Protein AF-A0A1E3H5K1-F1 (afdb_monomer)

Secondary structure (DSSP, 8-state):
-----------------------------------PPP-----TTPPEEEEEE-TTT-SEEEEEEEEEE-TT--EEEEEEEEEETT-S-EEEEEEESS--

Organism: NCBI:txid1439726

Structure (mmCIF, N/CA/C/O backbone):
data_AF-A0A1E3H5K1-F1
#
_entry.id   AF-A0A1E3H5K1-F1
#
loop_
_atom_site.group_PDB
_atom_site.id
_atom_site.type_symbol
_atom_site.label_atom_id
_atom_site.label_alt_id
_atom_site.label_comp_id
_atom_site.label_asym_id
_atom_site.label_entity_id
_atom_site.label_seq_id
_atom_site.pdbx_PDB_ins_code
_atom_site.Cartn_x
_atom_site.Cartn_y
_atom_site.Cartn_z
_atom_site.occupancy
_atom_site.B_iso_or_equiv
_atom_site.auth_seq_id
_atom_site.auth_comp_id
_atom_site.auth_asym_id
_atom_site.auth_atom_id
_atom_site.pdbx_PDB_model_num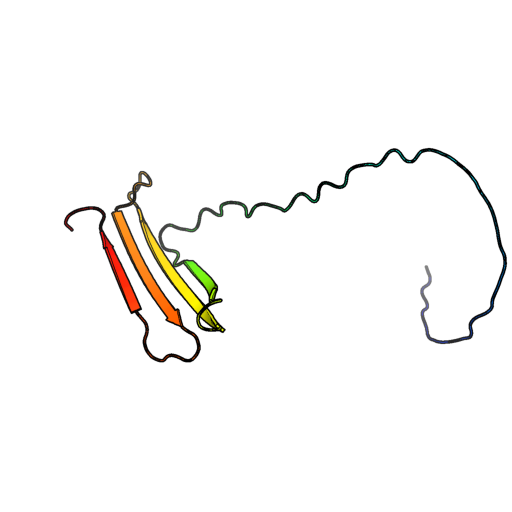
ATOM 1 N N . MET A 1 1 ? -44.138 5.144 -34.976 1.00 43.84 1 MET A N 1
ATOM 2 C CA . MET A 1 1 ? -43.399 4.040 -35.624 1.00 43.84 1 MET A CA 1
ATOM 3 C C . MET A 1 1 ? -42.919 4.512 -36.980 1.00 43.84 1 MET A C 1
ATOM 5 O O . MET A 1 1 ? -43.762 4.674 -37.844 1.00 43.84 1 MET A O 1
ATOM 9 N N . THR A 1 2 ? -41.628 4.777 -37.160 1.00 32.97 2 THR A N 1
ATOM 10 C CA . THR A 1 2 ? -40.776 4.144 -38.187 1.00 32.97 2 THR A CA 1
ATOM 11 C C . THR A 1 2 ? -39.414 4.831 -38.214 1.00 32.97 2 THR A C 1
ATOM 13 O O . THR A 1 2 ? -39.287 6.045 -38.310 1.00 32.97 2 THR A O 1
ATOM 16 N N . THR A 1 3 ? -38.412 3.982 -38.047 1.00 45.31 3 THR A N 1
ATOM 17 C CA . THR A 1 3 ? -36.972 4.166 -38.217 1.00 45.31 3 THR A CA 1
ATOM 18 C C . THR A 1 3 ? -36.615 4.451 -39.683 1.00 45.31 3 THR A C 1
ATOM 20 O O . THR A 1 3 ? -37.416 4.109 -40.551 1.00 45.31 3 THR A O 1
ATOM 23 N N . THR A 1 4 ? -35.410 4.994 -39.944 1.00 35.62 4 THR A N 1
ATOM 24 C CA . THR A 1 4 ? -34.394 4.623 -40.986 1.00 35.62 4 THR A CA 1
ATOM 25 C C . THR A 1 4 ? -33.515 5.866 -41.242 1.00 35.62 4 THR A C 1
ATOM 27 O O . THR A 1 4 ? -34.019 6.874 -41.713 1.00 35.62 4 THR A O 1
ATOM 30 N N . ALA A 1 5 ? -32.311 5.998 -40.674 1.00 44.12 5 ALA A N 1
ATOM 31 C CA . ALA A 1 5 ? -31.008 5.426 -41.062 1.00 44.12 5 ALA A CA 1
ATOM 32 C C . ALA A 1 5 ? -30.414 5.964 -42.386 1.00 44.12 5 ALA A C 1
ATOM 34 O O . ALA A 1 5 ? -31.123 6.095 -43.376 1.00 44.12 5 ALA A O 1
ATOM 35 N N . THR A 1 6 ? -29.078 6.136 -42.376 1.00 46.59 6 THR A N 1
ATOM 36 C CA . THR A 1 6 ? -28.148 5.977 -43.524 1.00 46.59 6 THR A CA 1
ATOM 37 C C . THR A 1 6 ? -27.550 7.254 -44.164 1.00 46.59 6 THR A C 1
ATOM 39 O O . THR A 1 6 ? -28.132 7.896 -45.024 1.00 46.59 6 THR A O 1
ATOM 42 N N . THR A 1 7 ? -26.291 7.511 -43.771 1.00 42.19 7 THR A N 1
ATOM 43 C CA . THR A 1 7 ? -25.096 7.636 -44.646 1.00 42.19 7 THR A CA 1
ATOM 44 C C . THR A 1 7 ? -24.861 8.902 -45.495 1.00 42.19 7 THR A C 1
ATOM 46 O O . THR A 1 7 ? -25.351 9.054 -46.601 1.00 42.19 7 THR A O 1
ATOM 49 N N . LYS A 1 8 ? -23.895 9.687 -44.987 1.00 47.41 8 LYS A N 1
ATOM 50 C CA . LYS A 1 8 ? -22.656 10.187 -45.631 1.00 47.41 8 LYS A CA 1
ATOM 51 C C . LYS A 1 8 ? -22.740 11.163 -46.827 1.00 47.41 8 LYS A C 1
ATOM 53 O O . LYS A 1 8 ? -23.032 10.802 -47.959 1.00 47.41 8 LYS A O 1
ATOM 58 N N . THR A 1 9 ? -22.178 12.346 -46.543 1.00 56.19 9 THR A N 1
ATOM 59 C CA . THR A 1 9 ? -21.418 13.260 -47.426 1.00 56.19 9 THR A CA 1
ATOM 60 C C . THR A 1 9 ? -22.143 13.918 -48.595 1.00 56.19 9 THR A C 1
ATOM 62 O O . THR A 1 9 ? -22.087 13.403 -49.702 1.00 56.19 9 THR A O 1
ATOM 65 N N . VAL A 1 10 ? -22.617 15.158 -48.396 1.00 44.69 10 VAL A N 1
ATOM 66 C CA . VAL A 1 10 ? -22.680 16.178 -49.459 1.00 44.69 10 VAL A CA 1
ATOM 67 C C . VAL A 1 10 ? -22.453 17.586 -48.875 1.00 44.69 10 VAL A C 1
ATOM 69 O O . VAL A 1 10 ? -23.237 18.068 -48.073 1.00 44.69 10 VAL A O 1
ATOM 72 N N . ARG A 1 11 ? -21.343 18.193 -49.317 1.00 47.38 11 ARG A N 1
ATOM 73 C CA . ARG A 1 11 ? -21.067 19.616 -49.608 1.00 47.38 11 ARG A CA 1
ATOM 74 C C . ARG A 1 11 ? -21.481 20.716 -48.617 1.00 47.38 11 ARG A C 1
ATOM 76 O O . ARG A 1 11 ? -22.648 20.987 -48.374 1.00 47.38 11 ARG A O 1
ATOM 83 N N . ALA A 1 12 ? -20.457 21.475 -48.230 1.00 52.72 12 ALA A N 1
ATOM 84 C CA . ALA A 1 12 ? -20.557 22.845 -47.758 1.00 52.72 12 ALA A CA 1
ATOM 85 C C . ALA A 1 12 ? -21.304 23.755 -48.757 1.00 52.72 12 ALA A C 1
ATOM 87 O O . ALA A 1 12 ? -20.943 23.821 -49.932 1.00 52.72 12 ALA A O 1
ATOM 88 N N . LEU A 1 13 ? -22.291 24.483 -48.235 1.00 47.19 13 LEU A N 1
ATOM 89 C CA . LEU A 1 13 ? -22.873 25.737 -48.728 1.00 47.19 13 LEU A CA 1
ATOM 90 C C . LEU A 1 13 ? -23.089 26.564 -47.445 1.00 47.19 13 LEU A C 1
ATOM 92 O O . LEU A 1 13 ? -23.841 26.156 -46.570 1.00 47.19 13 LEU A O 1
ATOM 96 N N . ALA A 1 14 ? -22.201 27.494 -47.107 1.00 46.81 14 ALA A N 1
ATOM 97 C CA . ALA A 1 14 ? -22.288 28.897 -47.501 1.00 46.81 14 ALA A CA 1
ATOM 98 C C . ALA A 1 14 ? -23.653 29.542 -47.184 1.00 46.81 14 ALA A C 1
ATOM 100 O O . ALA A 1 14 ? -24.588 29.437 -47.969 1.00 46.81 14 ALA A O 1
ATOM 101 N N . GLY A 1 15 ? -23.688 30.323 -46.099 1.00 38.97 15 GLY A N 1
ATOM 102 C CA . GLY A 1 15 ? -24.292 31.657 -46.148 1.00 38.97 15 GLY A CA 1
ATOM 103 C C . GLY A 1 15 ? -25.560 31.923 -45.329 1.00 38.97 15 GLY A C 1
ATOM 104 O O . GLY A 1 15 ? -26.461 31.100 -45.258 1.00 38.97 15 GLY A O 1
ATOM 105 N N . ALA A 1 16 ? -25.601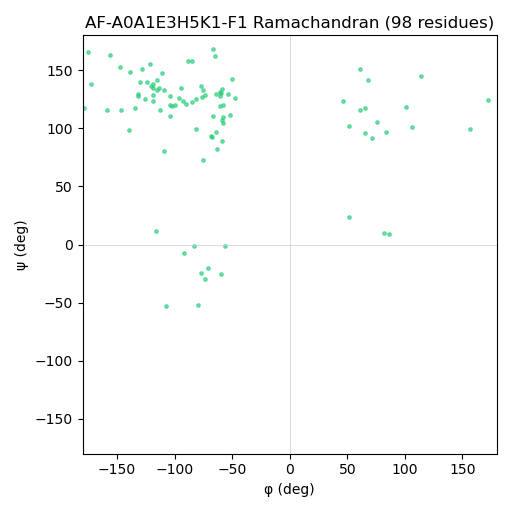 33.172 -44.842 1.00 47.81 16 ALA A N 1
ATOM 106 C CA . ALA A 1 16 ? -26.715 33.962 -44.294 1.00 47.81 16 ALA A CA 1
ATOM 107 C C . ALA A 1 16 ? -27.059 33.736 -42.797 1.00 47.81 16 ALA A C 1
ATOM 109 O O . ALA A 1 16 ? -27.653 32.725 -42.456 1.00 47.81 16 ALA A O 1
ATOM 110 N N . VAL A 1 17 ? -26.601 34.530 -41.810 1.00 47.19 17 VAL A N 1
ATOM 111 C CA . VAL A 1 17 ? -26.680 35.994 -41.530 1.00 47.19 17 VAL A CA 1
ATOM 112 C C . VAL A 1 17 ? -27.761 36.305 -40.479 1.00 47.19 17 VAL A C 1
ATOM 114 O O . VAL A 1 17 ? -28.935 36.107 -40.753 1.00 47.19 17 VAL A O 1
ATOM 117 N N . ALA A 1 18 ? -27.293 36.883 -39.353 1.00 47.84 18 ALA A N 1
ATOM 118 C CA . ALA A 1 18 ? -27.934 37.867 -38.452 1.00 47.84 18 ALA A CA 1
ATOM 119 C C . ALA A 1 18 ? -29.251 37.472 -37.743 1.00 47.84 18 ALA A C 1
ATOM 121 O O . ALA A 1 18 ? -30.052 36.719 -38.260 1.00 47.84 18 ALA A O 1
ATOM 122 N N . MET A 1 19 ? -29.635 37.961 -36.564 1.00 49.34 19 MET A N 1
ATOM 123 C CA . MET A 1 19 ? -29.157 38.944 -35.585 1.00 49.34 19 MET A CA 1
ATOM 124 C C . MET A 1 19 ? -30.110 38.754 -34.387 1.00 49.34 19 MET A C 1
ATOM 126 O O . MET A 1 19 ? -31.314 38.677 -34.609 1.00 49.34 19 MET A O 1
ATOM 130 N N . ALA A 1 20 ? -29.634 38.755 -33.144 1.00 46.56 20 ALA A N 1
ATOM 131 C CA . ALA A 1 20 ? -30.451 39.203 -32.012 1.00 46.56 20 ALA A CA 1
ATOM 132 C C . ALA A 1 20 ? -29.528 39.590 -30.859 1.00 46.56 20 ALA A C 1
ATOM 134 O O . ALA A 1 20 ? -28.739 38.790 -30.360 1.00 46.56 20 ALA A O 1
ATOM 135 N N . ALA A 1 21 ? -29.587 40.871 -30.531 1.00 49.84 21 ALA A N 1
ATOM 136 C CA . ALA A 1 21 ? -28.714 41.561 -29.614 1.00 49.84 21 ALA A CA 1
ATOM 137 C C . ALA A 1 21 ? -29.178 41.416 -28.157 1.00 49.84 21 ALA A C 1
ATOM 139 O O . ALA A 1 21 ? -30.363 41.245 -27.888 1.00 49.84 21 ALA A O 1
ATOM 140 N N . THR A 1 22 ? -28.206 41.614 -27.259 1.00 51.66 22 THR A N 1
ATOM 141 C CA . THR A 1 22 ? -28.331 42.093 -25.872 1.00 51.66 22 THR A CA 1
ATOM 142 C C . THR A 1 22 ? -29.152 41.250 -24.899 1.00 51.66 22 THR A C 1
ATOM 144 O O . THR A 1 22 ? -30.365 41.184 -25.022 1.00 51.66 22 THR A O 1
ATOM 147 N N . LEU A 1 23 ? -28.485 40.719 -23.864 1.00 48.44 23 LEU A N 1
ATOM 148 C CA . LEU A 1 23 ? -28.804 40.920 -22.440 1.00 48.44 23 LEU A CA 1
ATOM 149 C C . LEU A 1 23 ? -27.773 40.161 -21.570 1.00 48.44 23 LEU A C 1
ATOM 151 O O . LEU A 1 23 ? -27.684 38.942 -21.622 1.00 48.44 23 LEU A O 1
ATOM 155 N N . GLY A 1 24 ? -27.010 40.908 -20.763 1.00 41.72 24 GLY A N 1
ATOM 156 C CA . GLY A 1 24 ? -26.443 40.453 -19.486 1.00 41.72 24 GLY A CA 1
ATOM 157 C C . GLY A 1 24 ? -25.298 39.432 -19.507 1.00 41.72 24 GLY A C 1
ATOM 158 O O . GLY A 1 24 ? -25.524 38.240 -19.337 1.00 41.72 24 GLY A O 1
ATOM 159 N N . PHE A 1 25 ? -24.045 39.903 -19.511 1.00 47.53 25 PHE A N 1
ATOM 160 C CA . PHE A 1 25 ? -22.937 39.125 -18.940 1.00 47.53 25 PHE A CA 1
ATOM 161 C C . PHE A 1 25 ? -23.009 39.193 -17.407 1.00 47.53 25 PHE A C 1
ATOM 163 O O . PHE A 1 25 ? -22.230 39.885 -16.756 1.00 47.53 25 PHE A O 1
ATOM 170 N N . ALA A 1 26 ? -23.977 38.488 -16.823 1.00 48.06 26 ALA A N 1
ATOM 171 C CA . ALA A 1 26 ? -23.834 37.994 -15.464 1.00 48.06 26 ALA A CA 1
ATOM 172 C C . ALA A 1 26 ? -23.010 36.709 -15.572 1.00 48.06 26 ALA A C 1
ATOM 174 O O . ALA A 1 26 ? -23.522 35.665 -15.971 1.00 48.06 26 ALA A O 1
ATOM 175 N N . SER A 1 27 ? -21.709 36.815 -15.305 1.00 50.41 27 SER A N 1
ATOM 176 C CA . SER A 1 27 ? -20.774 35.693 -15.258 1.00 50.41 27 SER A CA 1
ATOM 177 C C . SER A 1 27 ? -21.231 34.689 -14.197 1.00 50.41 27 SER A C 1
ATOM 179 O O . SER A 1 27 ? -20.862 34.790 -13.029 1.00 50.41 27 SER A O 1
ATOM 181 N N . LEU A 1 28 ? -22.072 33.732 -14.592 1.00 50.50 28 LEU A N 1
ATOM 182 C CA . LEU A 1 28 ? -22.404 32.580 -13.770 1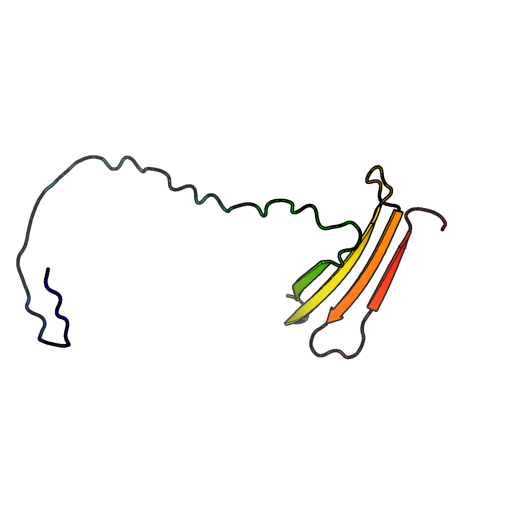.00 50.50 28 LEU A CA 1
ATOM 183 C C . LEU A 1 28 ? -21.142 31.735 -13.632 1.00 50.50 28 LEU A C 1
ATOM 185 O O . LEU A 1 28 ? -20.636 31.145 -14.585 1.00 50.50 28 LEU A O 1
ATOM 189 N N . ALA A 1 29 ? -20.630 31.743 -12.408 1.00 51.94 29 ALA A N 1
ATOM 190 C CA . ALA A 1 29 ? -19.573 30.888 -11.928 1.00 51.94 29 ALA A CA 1
ATOM 191 C C . ALA A 1 29 ? -19.830 29.421 -12.306 1.00 51.94 29 ALA A C 1
ATOM 193 O O . ALA A 1 29 ? -20.842 28.838 -11.924 1.00 51.94 29 ALA A O 1
ATOM 194 N N . GLN A 1 30 ? -18.861 28.794 -12.967 1.00 48.12 30 GLN A N 1
ATOM 195 C CA . GLN A 1 30 ? -18.664 27.352 -12.880 1.00 48.12 30 GLN A CA 1
ATOM 196 C C . GLN A 1 30 ? -17.389 27.117 -12.085 1.00 48.12 30 GLN A C 1
ATOM 198 O O . GLN A 1 30 ? -16.306 26.895 -12.621 1.00 48.12 30 GLN A O 1
ATOM 203 N N . ALA A 1 31 ? -17.541 27.202 -10.763 1.00 49.41 31 ALA A N 1
ATOM 204 C CA . ALA A 1 31 ? -16.624 26.555 -9.846 1.00 49.41 31 ALA A CA 1
ATOM 205 C C . ALA A 1 31 ? -16.652 25.059 -10.182 1.00 49.41 31 ALA A C 1
ATOM 207 O O . ALA A 1 31 ? -17.627 24.364 -9.902 1.00 49.41 31 ALA A O 1
ATOM 208 N N . GLN A 1 32 ? -15.606 24.580 -10.853 1.00 56.28 32 GLN A N 1
ATOM 209 C CA . GLN A 1 32 ? -15.391 23.162 -11.084 1.00 56.28 32 GLN A CA 1
ATOM 210 C C . GLN A 1 32 ? -15.173 22.521 -9.715 1.00 56.28 32 GLN A C 1
ATOM 212 O O . GLN A 1 32 ? -14.089 22.597 -9.140 1.00 56.28 32 GLN A O 1
ATOM 217 N N . THR A 1 33 ? -16.234 21.948 -9.148 1.00 50.31 33 THR A N 1
ATOM 218 C CA . THR A 1 33 ? -16.144 21.150 -7.931 1.00 50.31 33 THR A CA 1
ATOM 219 C C . THR A 1 33 ? -15.367 19.889 -8.286 1.00 50.31 33 THR A C 1
ATOM 221 O O . THR A 1 33 ? -15.923 18.912 -8.782 1.00 50.31 33 THR A O 1
ATOM 224 N N . ALA A 1 34 ? -14.049 19.935 -8.092 1.00 55.97 34 ALA A N 1
ATOM 225 C CA . ALA A 1 34 ? -13.223 18.745 -8.069 1.00 55.97 34 ALA A CA 1
ATOM 226 C C . ALA A 1 34 ? -13.786 17.842 -6.967 1.00 55.97 34 ALA A C 1
ATOM 228 O O . ALA A 1 34 ? -13.733 18.185 -5.785 1.00 55.97 34 ALA A O 1
ATOM 229 N N . ALA A 1 35 ? -14.397 16.728 -7.366 1.00 56.50 35 ALA A N 1
ATOM 230 C CA . ALA A 1 35 ? -14.867 15.719 -6.438 1.00 56.50 35 ALA A CA 1
ATOM 231 C C . ALA A 1 35 ? -13.658 15.222 -5.639 1.00 56.50 35 ALA A C 1
ATOM 233 O O . ALA A 1 35 ? -12.787 14.529 -6.169 1.00 56.50 35 ALA A O 1
ATOM 234 N N . ALA A 1 36 ? -13.583 15.625 -4.371 1.00 59.94 36 ALA A N 1
ATOM 235 C CA . ALA A 1 36 ? -12.632 15.061 -3.435 1.00 59.94 36 ALA A CA 1
ATOM 236 C C . ALA A 1 36 ? -12.896 13.547 -3.352 1.00 59.94 36 ALA A C 1
ATOM 238 O O . ALA A 1 36 ? -14.062 13.146 -3.253 1.00 59.94 36 ALA A O 1
ATOM 239 N N . PRO A 1 37 ? -11.859 12.692 -3.418 1.00 57.72 37 PRO A N 1
ATOM 240 C CA . PRO A 1 37 ? -12.047 11.259 -3.281 1.00 57.72 37 PRO A CA 1
ATOM 241 C C . PRO A 1 37 ? -12.719 10.978 -1.935 1.00 57.72 37 PRO A C 1
ATOM 243 O O . PRO A 1 37 ? -12.213 11.350 -0.876 1.00 57.72 37 PRO A O 1
ATOM 246 N N . SER A 1 38 ? -13.896 10.358 -1.998 1.00 54.62 38 SER A N 1
ATOM 247 C CA . SER A 1 38 ? -14.644 9.942 -0.817 1.00 54.62 38 SER A CA 1
ATOM 248 C C . SER A 1 38 ? -13.788 8.942 -0.027 1.00 54.62 38 SER A C 1
ATOM 250 O O . SER A 1 38 ? -13.240 8.021 -0.646 1.00 54.62 38 SER A O 1
ATOM 252 N N . PRO A 1 39 ? -13.619 9.097 1.300 1.00 50.84 39 PRO A N 1
ATOM 253 C CA . PRO A 1 39 ? -12.843 8.158 2.095 1.00 50.84 39 PRO A CA 1
ATOM 254 C C . PRO A 1 39 ? -13.595 6.828 2.151 1.00 50.84 39 PRO A C 1
ATOM 256 O O . PRO A 1 39 ? -14.466 6.610 2.987 1.00 50.84 39 PRO A O 1
ATOM 259 N N . SER A 1 40 ? -13.266 5.932 1.223 1.00 54.56 40 SER A N 1
ATOM 260 C CA . SER A 1 40 ? -13.668 4.535 1.296 1.00 54.56 40 SER A CA 1
ATOM 261 C C . SER A 1 40 ? -13.069 3.953 2.573 1.00 54.56 40 SER A C 1
ATOM 263 O O . SER A 1 40 ? -11.847 3.961 2.747 1.00 54.56 40 SER A O 1
ATOM 265 N N . THR A 1 41 ? -13.921 3.478 3.484 1.00 57.25 4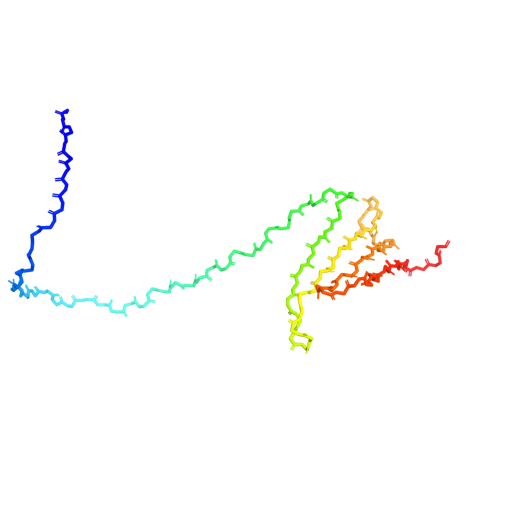1 THR A N 1
ATOM 266 C CA . THR A 1 41 ? -13.525 2.631 4.611 1.00 57.25 41 THR A CA 1
ATOM 267 C C . THR A 1 41 ? -12.964 1.335 4.036 1.00 57.25 41 THR A C 1
ATOM 269 O O . THR A 1 41 ? -13.664 0.335 3.887 1.00 57.25 41 THR A 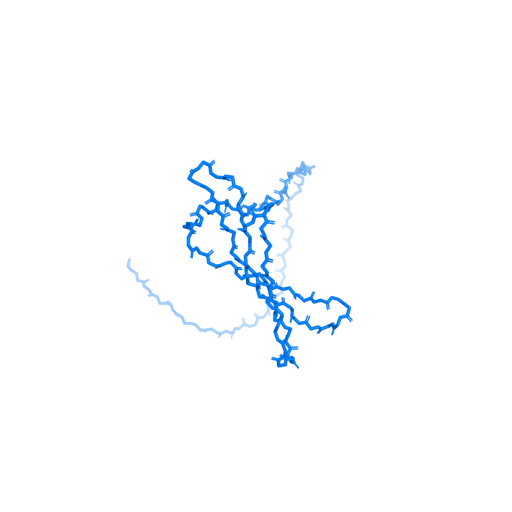O 1
ATOM 272 N N . ALA A 1 42 ? -11.693 1.371 3.640 1.00 57.69 42 ALA A N 1
ATOM 273 C CA . ALA A 1 42 ? -10.980 0.192 3.200 1.00 57.69 42 ALA A CA 1
ATOM 274 C C . ALA A 1 42 ? -10.985 -0.817 4.363 1.00 57.69 42 ALA A C 1
ATOM 276 O O . ALA A 1 42 ? -10.656 -0.438 5.492 1.00 57.69 42 ALA A O 1
ATOM 277 N N . PRO A 1 43 ? -11.355 -2.087 4.123 1.00 58.38 43 PRO A N 1
ATOM 278 C CA . PRO A 1 43 ? -11.291 -3.129 5.139 1.00 58.38 43 PRO A CA 1
ATOM 279 C C . PRO A 1 43 ? -9.914 -3.140 5.814 1.00 58.38 43 PRO A C 1
ATOM 281 O O . PRO A 1 43 ? -8.906 -2.986 5.120 1.00 58.38 43 PRO A O 1
ATOM 284 N N . ALA A 1 44 ? -9.857 -3.399 7.127 1.00 62.00 44 ALA A N 1
ATOM 285 C CA . ALA A 1 44 ? -8.646 -3.395 7.974 1.00 62.00 44 ALA A CA 1
ATOM 286 C C . ALA A 1 44 ? -7.493 -4.327 7.505 1.00 62.00 44 ALA A C 1
ATOM 288 O O . ALA A 1 44 ? -6.415 -4.376 8.103 1.00 62.00 44 ALA A O 1
ATOM 289 N N . ASN A 1 45 ? -7.706 -5.066 6.412 1.00 63.38 45 ASN A N 1
ATOM 290 C CA . ASN A 1 45 ? -6.766 -5.985 5.779 1.00 63.38 45 ASN A CA 1
ATOM 291 C C . ASN A 1 45 ? -6.339 -5.581 4.356 1.00 63.38 45 ASN A C 1
ATOM 293 O O . ASN A 1 45 ? -5.719 -6.382 3.660 1.00 63.38 45 ASN A O 1
ATOM 297 N N . THR A 1 46 ? -6.648 -4.365 3.904 1.00 82.62 46 THR A N 1
ATOM 298 C CA . THR A 1 46 ? -6.378 -3.954 2.518 1.00 82.62 46 THR A CA 1
ATOM 299 C C . THR A 1 46 ? -4.995 -3.324 2.390 1.00 82.62 46 THR A C 1
ATOM 301 O O . THR A 1 46 ? -4.700 -2.312 3.022 1.00 82.62 46 THR A O 1
ATOM 304 N N . TRP A 1 47 ? -4.147 -3.911 1.546 1.00 88.44 47 TRP A N 1
ATOM 305 C CA . TRP A 1 47 ? -2.921 -3.265 1.084 1.00 88.44 47 TRP A CA 1
ATOM 306 C C . TRP A 1 47 ? -3.274 -2.175 0.077 1.00 88.44 47 TRP A C 1
ATOM 308 O O . TRP A 1 47 ? -3.992 -2.428 -0.889 1.00 88.44 47 TRP A O 1
ATOM 318 N N . VAL A 1 48 ? -2.756 -0.969 0.284 1.00 91.56 48 VAL A N 1
ATOM 319 C CA . VAL A 1 48 ? -2.993 0.164 -0.611 1.00 91.56 48 VAL A CA 1
ATOM 320 C C . VAL A 1 48 ? -1.747 0.382 -1.457 1.00 91.56 48 VAL A C 1
ATOM 322 O O . VAL A 1 48 ? -0.671 0.639 -0.916 1.00 91.56 48 VAL A O 1
ATOM 325 N N . LYS A 1 49 ? -1.890 0.283 -2.784 1.00 93.12 49 LYS A N 1
ATOM 326 C CA . LYS A 1 49 ? -0.827 0.598 -3.747 1.00 93.12 49 LYS A CA 1
ATOM 327 C C . LYS A 1 49 ? -1.051 1.991 -4.324 1.00 93.12 49 LYS A C 1
ATOM 329 O O . LYS A 1 49 ? -2.074 2.248 -4.950 1.00 93.12 49 LYS A O 1
ATOM 334 N N . VAL A 1 50 ? -0.079 2.874 -4.129 1.00 92.00 50 VAL A N 1
ATOM 335 C CA . VAL A 1 50 ? -0.056 4.229 -4.686 1.00 92.00 50 VAL A CA 1
ATOM 336 C C . VAL A 1 50 ? 1.159 4.343 -5.590 1.00 92.00 50 VAL A C 1
ATOM 338 O O . VAL A 1 50 ? 2.277 4.098 -5.147 1.00 92.00 50 VAL A O 1
ATOM 341 N N . CYS A 1 51 ? 0.949 4.698 -6.854 1.00 94.25 51 CYS A N 1
ATOM 342 C CA . CYS A 1 51 ? 2.030 4.898 -7.812 1.00 94.25 51 CYS A CA 1
ATOM 343 C C . CYS A 1 51 ? 2.080 6.356 -8.257 1.00 94.25 51 CYS A C 1
ATOM 345 O O . CYS A 1 51 ? 1.038 6.971 -8.476 1.00 94.25 51 CYS A O 1
ATOM 347 N N . GLY A 1 52 ? 3.288 6.875 -8.429 1.00 91.94 52 GLY A N 1
ATOM 348 C CA . GLY A 1 52 ? 3.530 8.207 -8.959 1.00 91.94 52 GLY A CA 1
ATOM 349 C C . GLY A 1 52 ? 4.826 8.242 -9.750 1.00 91.94 52 GLY A C 1
ATOM 350 O O . GLY A 1 52 ? 5.739 7.454 -9.504 1.00 91.94 52 GLY A O 1
ATOM 351 N N . ASP A 1 53 ? 4.892 9.146 -10.713 1.00 92.94 53 ASP A N 1
ATOM 352 C CA . ASP A 1 53 ? 6.103 9.383 -11.483 1.00 92.94 53 ASP A CA 1
ATOM 353 C C . ASP A 1 53 ? 7.037 10.295 -10.685 1.00 92.94 53 ASP A C 1
ATOM 355 O O . ASP A 1 53 ? 6.651 11.374 -10.232 1.00 92.94 53 ASP A O 1
ATOM 359 N N . ASP A 1 54 ? 8.271 9.849 -10.480 1.00 85.44 54 ASP A N 1
ATOM 360 C CA . ASP A 1 54 ? 9.269 10.626 -9.767 1.00 85.44 54 ASP A CA 1
ATOM 361 C C . ASP A 1 54 ? 9.971 11.593 -10.709 1.00 85.44 54 ASP A C 1
ATOM 363 O O . ASP A 1 54 ? 10.581 11.208 -11.709 1.00 85.44 54 ASP A O 1
ATOM 367 N N . ASN A 1 55 ? 9.912 12.878 -10.373 1.00 79.38 55 ASN A N 1
ATOM 368 C CA . ASN A 1 55 ? 10.475 13.916 -11.225 1.00 79.38 55 ASN A CA 1
ATOM 369 C C . ASN A 1 55 ? 12.011 13.909 -11.236 1.00 79.38 55 ASN A C 1
ATOM 371 O O . ASN A 1 55 ? 12.601 14.434 -12.181 1.00 79.38 55 ASN A O 1
ATOM 375 N N . SER A 1 56 ? 12.648 13.307 -10.229 1.00 83.38 56 SER A N 1
ATOM 376 C CA . SER A 1 56 ? 14.106 13.200 -10.13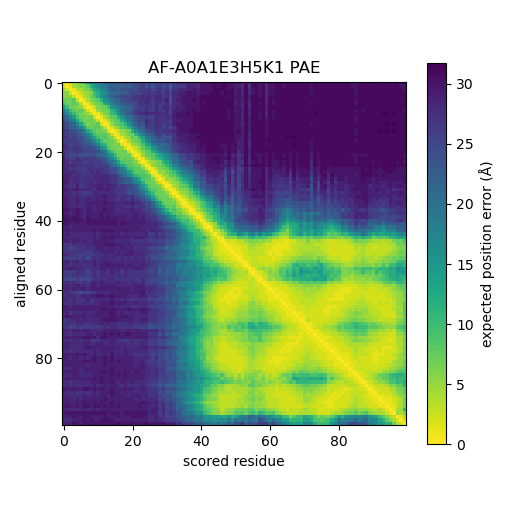5 1.00 83.38 56 SER A CA 1
ATOM 377 C C . SER A 1 56 ? 14.648 12.071 -11.015 1.00 83.38 56 SER A C 1
ATOM 379 O O . SER A 1 56 ? 15.502 12.291 -11.869 1.00 83.38 56 SER A O 1
ATOM 381 N N . SER A 1 57 ? 14.096 10.867 -10.872 1.00 82.25 57 SER A N 1
ATOM 382 C CA . SER A 1 57 ? 14.562 9.672 -11.584 1.00 82.25 57 SER A CA 1
ATOM 383 C C . SER A 1 57 ? 13.853 9.413 -12.917 1.00 82.25 57 SER A C 1
ATOM 385 O O . SER A 1 57 ? 14.261 8.509 -13.645 1.00 82.25 57 SER A O 1
ATOM 387 N N . LYS A 1 58 ? 12.800 10.181 -13.248 1.00 87.12 58 LYS A N 1
ATOM 388 C CA . LYS A 1 58 ? 11.910 9.969 -14.413 1.00 87.12 58 LYS A CA 1
ATOM 389 C C . LYS A 1 58 ? 11.355 8.541 -14.495 1.00 87.12 58 LYS A C 1
ATOM 391 O O . LYS A 1 58 ? 10.990 8.067 -15.568 1.00 87.12 58 LYS A O 1
ATOM 396 N N . LYS A 1 59 ? 11.303 7.855 -13.354 1.00 88.69 59 LYS A N 1
ATOM 397 C CA . LYS A 1 59 ? 10.792 6.496 -13.204 1.00 88.69 59 LYS A CA 1
ATOM 398 C C . LYS A 1 59 ? 9.501 6.541 -12.409 1.00 88.69 59 LYS A C 1
ATOM 400 O O . LYS A 1 59 ? 9.335 7.364 -11.508 1.00 88.69 59 LYS A O 1
ATOM 405 N N . ARG A 1 60 ? 8.599 5.620 -12.716 1.00 90.50 60 ARG A N 1
ATOM 406 C CA . ARG A 1 60 ? 7.401 5.409 -11.917 1.00 90.50 60 ARG A CA 1
ATOM 407 C C . ARG A 1 60 ? 7.784 4.645 -10.655 1.00 90.50 60 ARG A C 1
ATOM 409 O O . ARG A 1 60 ? 8.437 3.605 -10.713 1.00 90.50 60 ARG A O 1
ATOM 416 N N . ILE A 1 61 ? 7.406 5.189 -9.508 1.00 92.81 61 ILE A N 1
ATOM 417 C CA . ILE A 1 61 ? 7.598 4.570 -8.201 1.00 92.81 61 ILE A CA 1
ATOM 418 C C . ILE A 1 61 ? 6.233 4.143 -7.689 1.00 92.81 61 ILE A C 1
ATOM 420 O O . ILE A 1 61 ? 5.288 4.932 -7.684 1.00 92.81 61 ILE A O 1
ATOM 424 N N . CYS A 1 62 ? 6.140 2.915 -7.200 1.00 94.12 62 CYS A N 1
ATOM 425 C CA . CYS A 1 62 ? 4.960 2.418 -6.519 1.00 94.12 62 CYS A CA 1
ATOM 426 C C . CYS A 1 62 ? 5.263 2.111 -5.053 1.00 94.12 62 CYS A C 1
ATOM 428 O O . CYS A 1 62 ? 6.232 1.429 -4.729 1.00 94.12 62 CYS A O 1
ATOM 430 N N . PHE A 1 63 ? 4.388 2.575 -4.170 1.00 93.38 63 PHE A N 1
ATOM 431 C CA . PHE A 1 63 ? 4.396 2.283 -2.746 1.00 93.38 63 PHE A CA 1
ATOM 432 C C . PHE A 1 63 ? 3.176 1.441 -2.408 1.00 93.38 63 PHE A C 1
ATOM 434 O O . PHE A 1 63 ? 2.043 1.898 -2.540 1.00 93.38 63 PHE A O 1
ATOM 441 N N . THR A 1 64 ? 3.409 0.214 -1.965 1.00 94.38 64 THR A N 1
ATOM 442 C CA . THR A 1 64 ? 2.365 -0.671 -1.453 1.00 94.38 64 THR A CA 1
ATOM 443 C C . THR A 1 64 ? 2.482 -0.694 0.055 1.00 94.38 64 THR A C 1
ATOM 445 O O . THR A 1 64 ? 3.468 -1.208 0.567 1.00 94.38 64 THR A O 1
ATOM 448 N N . GLN A 1 65 ? 1.522 -0.118 0.771 1.00 92.69 65 GLN A N 1
ATOM 449 C CA . GLN A 1 65 ? 1.580 -0.010 2.225 1.00 92.69 65 GLN A CA 1
ATOM 450 C C . GLN A 1 65 ? 0.320 -0.536 2.894 1.00 92.69 65 GLN A C 1
ATOM 452 O O . GLN A 1 65 ? -0.780 -0.482 2.339 1.00 92.69 65 GLN A O 1
ATOM 457 N N . ARG A 1 66 ? 0.499 -1.032 4.110 1.00 91.06 66 ARG A N 1
ATOM 458 C CA . ARG A 1 66 ? -0.571 -1.433 5.001 1.00 91.06 66 ARG A CA 1
ATOM 459 C C . ARG A 1 66 ? -0.325 -0.840 6.370 1.00 91.06 66 ARG A C 1
ATOM 461 O O . ARG A 1 66 ? 0.726 -1.045 6.971 1.00 91.06 66 ARG A O 1
ATOM 468 N N . GLU A 1 67 ? -1.352 -0.177 6.869 1.00 89.81 67 GLU A N 1
ATOM 469 C CA . GLU A 1 67 ? -1.383 0.332 8.225 1.00 89.81 67 GLU A CA 1
ATOM 470 C C . GLU A 1 67 ? -2.105 -0.666 9.133 1.00 89.81 67 GLU A C 1
ATOM 472 O O . GLU A 1 67 ? -3.227 -1.087 8.847 1.00 89.81 67 GLU A O 1
ATOM 477 N N . LEU A 1 68 ? -1.448 -1.062 10.217 1.00 88.62 68 LEU A N 1
ATOM 478 C CA . LEU A 1 68 ? -2.045 -1.825 11.298 1.00 88.62 68 LEU A CA 1
ATOM 479 C C . LEU A 1 68 ? -2.546 -0.842 12.353 1.00 88.62 68 LEU A C 1
ATOM 481 O O . LEU A 1 68 ? -1.776 -0.031 12.877 1.00 88.62 68 LEU A O 1
ATOM 485 N N . ARG A 1 69 ? -3.836 -0.935 12.665 1.00 87.44 69 ARG A N 1
ATOM 486 C CA . ARG A 1 69 ? -4.496 -0.131 13.690 1.00 87.44 69 ARG A CA 1
ATOM 487 C C . ARG A 1 69 ? -5.122 -1.030 14.753 1.00 87.44 69 ARG A C 1
ATOM 489 O O . ARG A 1 69 ? -5.434 -2.182 14.467 1.00 87.44 69 ARG A O 1
ATOM 496 N N . THR A 1 70 ? -5.296 -0.501 15.959 1.00 85.25 70 THR A N 1
ATOM 497 C CA . THR A 1 70 ? -6.140 -1.103 17.001 1.00 85.25 70 THR A CA 1
ATOM 498 C C . THR A 1 70 ? -7.612 -1.080 16.583 1.00 85.25 70 THR A C 1
ATOM 500 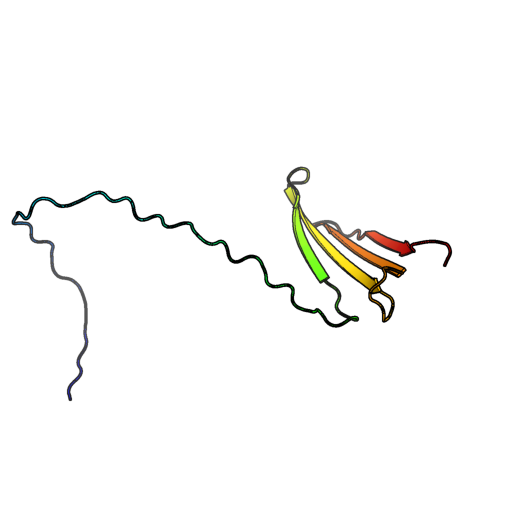O O . THR A 1 70 ? -7.995 -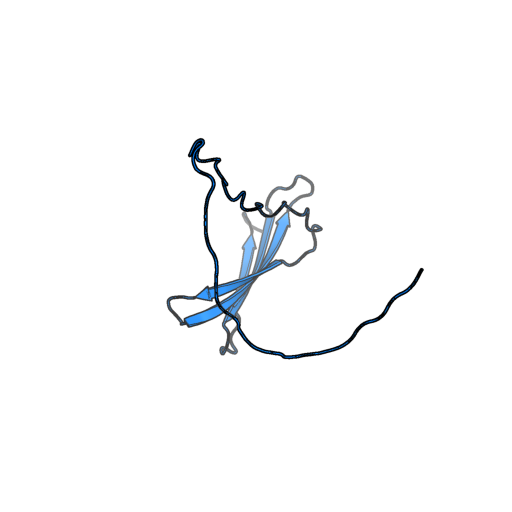0.331 15.681 1.00 85.25 70 THR A O 1
ATOM 503 N N . ASP A 1 71 ? -8.466 -1.805 17.308 1.00 84.94 71 ASP A N 1
ATOM 504 C CA . ASP A 1 71 ? -9.927 -1.760 17.123 1.00 84.94 71 ASP A CA 1
ATOM 505 C C . ASP A 1 71 ? -10.509 -0.351 17.344 1.00 84.94 71 ASP A C 1
ATOM 507 O O . ASP A 1 71 ? -11.535 0.016 16.778 1.00 84.94 71 ASP A O 1
ATOM 511 N N . THR A 1 72 ? -9.814 0.474 18.132 1.00 87.44 72 THR A N 1
ATOM 512 C CA . THR A 1 72 ? -10.137 1.889 18.369 1.00 87.44 72 THR A CA 1
ATOM 513 C C . THR A 1 72 ? -9.606 2.834 17.282 1.00 87.44 72 THR A C 1
ATOM 515 O O . THR A 1 72 ? -9.825 4.040 17.361 1.00 87.44 72 THR A O 1
ATOM 518 N N . GLY A 1 73 ? -8.901 2.316 16.269 1.00 84.88 73 GLY A N 1
ATOM 519 C CA . GLY A 1 73 ? -8.354 3.085 15.147 1.00 84.88 73 GLY A CA 1
ATOM 520 C C . GLY A 1 73 ? -6.979 3.720 15.391 1.00 84.88 73 GLY A C 1
ATOM 521 O O . GLY A 1 73 ? -6.513 4.494 14.556 1.00 84.88 73 GLY A O 1
ATOM 522 N N . GLN A 1 74 ? -6.298 3.406 16.496 1.00 88.19 74 GLN A N 1
ATOM 523 C CA . GLN A 1 74 ? -4.959 3.926 16.786 1.00 88.19 74 GLN A CA 1
ATOM 524 C C . GLN A 1 74 ? -3.891 3.193 15.964 1.00 88.19 74 GLN A C 1
ATOM 526 O O . GLN A 1 74 ? -3.892 1.970 15.894 1.00 88.19 74 GLN A O 1
ATOM 531 N N . PHE A 1 75 ? -2.936 3.928 15.392 1.00 88.31 75 PHE A N 1
ATOM 532 C CA . PHE A 1 75 ? -1.779 3.366 14.686 1.00 88.31 75 PHE A CA 1
ATOM 533 C C . PHE A 1 75 ? -0.903 2.479 15.589 1.00 88.31 75 PHE A C 1
ATOM 535 O O . PHE A 1 75 ? -0.425 2.935 16.631 1.00 88.31 75 PHE A O 1
ATOM 542 N N . LEU A 1 76 ? -0.629 1.251 15.146 1.00 89.56 76 LEU A N 1
ATOM 543 C CA . LEU A 1 76 ? 0.285 0.307 15.799 1.00 89.56 76 LEU A CA 1
ATOM 544 C C . LEU A 1 76 ? 1.589 0.159 15.016 1.00 89.56 76 LEU A C 1
ATOM 546 O O . LEU A 1 76 ? 2.683 0.329 15.564 1.00 89.56 76 LEU A O 1
ATOM 550 N N . ALA A 1 77 ? 1.461 -0.149 13.728 1.00 91.06 77 ALA A N 1
ATOM 551 C CA . ALA A 1 77 ? 2.587 -0.372 12.840 1.00 91.06 77 ALA A CA 1
ATOM 552 C C . ALA A 1 77 ? 2.202 -0.128 11.379 1.00 91.06 77 ALA A C 1
ATOM 554 O O . ALA A 1 77 ? 1.028 -0.131 11.019 1.00 91.06 77 ALA A O 1
ATOM 555 N N . THR A 1 78 ? 3.196 0.042 10.515 1.00 91.25 78 THR A N 1
ATOM 556 C CA . THR A 1 78 ? 3.018 0.029 9.061 1.00 91.25 78 THR A CA 1
ATOM 557 C C . THR A 1 78 ? 4.031 -0.899 8.418 1.00 91.25 78 THR A C 1
ATOM 559 O O . THR A 1 78 ? 5.193 -0.936 8.830 1.00 91.25 78 THR A O 1
ATOM 562 N N . ALA A 1 79 ? 3.582 -1.641 7.413 1.00 93.62 79 ALA A N 1
ATOM 563 C CA . ALA A 1 79 ? 4.431 -2.389 6.501 1.00 93.62 79 ALA A CA 1
ATOM 564 C C . ALA A 1 79 ? 4.308 -1.769 5.110 1.00 93.62 79 ALA A C 1
ATOM 566 O O . ALA A 1 79 ? 3.201 -1.498 4.649 1.00 93.62 79 ALA A O 1
ATOM 567 N N . GLY A 1 80 ? 5.431 -1.566 4.432 1.00 94.56 80 GLY A N 1
ATOM 568 C CA . GLY A 1 80 ? 5.481 -0.963 3.110 1.00 94.56 80 GLY A CA 1
ATOM 569 C C . GLY A 1 80 ? 6.470 -1.663 2.191 1.00 94.56 80 GLY A C 1
ATOM 570 O O . GLY A 1 80 ? 7.503 -2.154 2.632 1.00 94.56 80 GLY A O 1
ATOM 571 N N . VAL A 1 81 ? 6.169 -1.677 0.898 1.00 94.75 81 VAL A N 1
ATOM 572 C CA . VAL A 1 81 ? 7.073 -2.095 -0.173 1.00 94.75 81 VAL A CA 1
ATOM 573 C C . VAL A 1 81 ? 7.151 -0.961 -1.180 1.00 94.75 81 VAL A C 1
ATOM 575 O O . VAL A 1 81 ? 6.124 -0.510 -1.690 1.00 94.75 81 VAL A O 1
ATOM 578 N N . ARG A 1 82 ? 8.366 -0.500 -1.469 1.00 93.75 82 ARG A N 1
ATOM 579 C CA . ARG A 1 82 ? 8.634 0.448 -2.549 1.00 93.75 82 ARG A CA 1
ATOM 580 C C . ARG A 1 82 ? 9.248 -0.294 -3.726 1.00 93.75 82 ARG A C 1
ATOM 582 O O . ARG A 1 82 ? 10.245 -1.002 -3.582 1.00 93.75 82 ARG A O 1
ATOM 589 N N . GLU A 1 83 ? 8.645 -0.079 -4.880 1.00 93.94 83 GLU A N 1
ATOM 590 C CA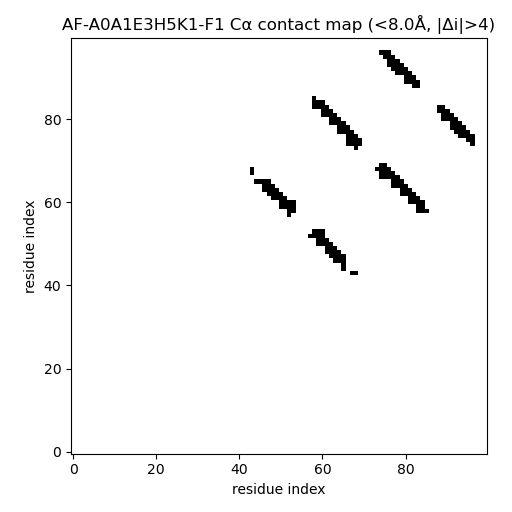 . GLU A 1 83 ? 9.048 -0.612 -6.174 1.00 93.94 83 GLU A CA 1
ATOM 591 C C . GLU A 1 83 ? 9.379 0.570 -7.086 1.00 93.94 83 GLU A C 1
ATOM 593 O O . GLU A 1 83 ? 8.667 1.576 -7.077 1.00 93.94 83 GLU A O 1
ATOM 598 N N . VAL A 1 84 ? 10.459 0.460 -7.856 1.00 92.50 84 VAL A N 1
ATOM 599 C CA . VAL A 1 84 ? 10.830 1.445 -8.877 1.00 92.50 84 VAL A CA 1
ATOM 600 C C . VAL A 1 84 ? 10.834 0.746 -10.223 1.00 92.50 84 VAL A C 1
ATOM 602 O O . VAL A 1 84 ? 11.478 -0.291 -10.384 1.00 92.50 84 VAL A O 1
ATOM 605 N N . ASP A 1 85 ? 10.133 1.315 -11.198 1.00 88.19 85 ASP A N 1
ATOM 606 C CA . ASP A 1 85 ? 10.052 0.723 -12.525 1.00 88.19 85 ASP A CA 1
ATOM 607 C C . ASP A 1 85 ? 11.431 0.688 -13.207 1.00 88.19 85 ASP A C 1
ATOM 609 O O . ASP A 1 85 ? 12.182 1.673 -13.285 1.00 88.19 85 ASP A O 1
ATOM 613 N N . GLY A 1 86 ? 11.772 -0.500 -13.707 1.00 87.31 86 GLY A N 1
ATOM 614 C CA . GLY A 1 86 ? 13.072 -0.796 -14.305 1.00 87.31 86 GLY A CA 1
ATOM 615 C C . GLY A 1 86 ? 14.176 -1.126 -13.299 1.00 87.31 86 GLY A C 1
ATOM 616 O O . GLY A 1 86 ? 15.331 -1.202 -13.708 1.00 87.31 86 GLY A O 1
ATOM 617 N N . GLU A 1 87 ? 13.854 -1.324 -12.019 1.00 87.31 87 GLU A N 1
ATOM 618 C CA . GLU A 1 87 ? 14.796 -1.815 -11.014 1.00 87.31 87 GLU A CA 1
ATOM 619 C C . GLU A 1 87 ? 14.322 -3.150 -10.427 1.00 87.31 87 GLU A C 1
ATOM 621 O O . GLU A 1 87 ? 13.149 -3.334 -10.106 1.00 87.31 87 GLU A O 1
ATOM 626 N N . ALA A 1 88 ? 15.239 -4.116 -10.310 1.00 85.44 88 ALA A N 1
ATOM 627 C CA . ALA A 1 88 ? 14.925 -5.424 -9.732 1.00 85.44 88 ALA A CA 1
ATOM 628 C C . ALA A 1 88 ? 14.848 -5.375 -8.196 1.00 85.44 88 ALA A C 1
ATOM 630 O O . ALA A 1 88 ? 14.178 -6.202 -7.575 1.00 85.44 88 ALA A O 1
ATOM 631 N N . ALA A 1 89 ? 15.529 -4.405 -7.582 1.00 87.69 89 ALA A N 1
ATOM 632 C CA . ALA A 1 89 ? 15.541 -4.223 -6.142 1.00 87.69 89 ALA A CA 1
ATOM 633 C C . ALA A 1 89 ? 14.223 -3.603 -5.655 1.00 87.69 89 ALA A C 1
ATOM 635 O O . ALA A 1 89 ? 13.733 -2.609 -6.191 1.00 87.69 89 ALA A O 1
ATOM 636 N N . ARG A 1 90 ? 13.665 -4.185 -4.592 1.00 92.88 90 ARG A N 1
ATOM 637 C CA . ARG A 1 90 ? 12.492 -3.670 -3.877 1.00 92.88 90 ARG A CA 1
ATOM 638 C C . ARG A 1 90 ? 12.884 -3.421 -2.435 1.00 92.88 90 ARG A C 1
ATOM 640 O O . ARG A 1 90 ? 13.546 -4.260 -1.828 1.00 92.88 90 ARG A O 1
ATOM 647 N N . SER A 1 91 ? 12.468 -2.291 -1.876 1.00 92.31 91 SER A N 1
ATOM 648 C CA . SER A 1 91 ? 12.736 -1.992 -0.470 1.00 92.31 91 SER A CA 1
ATOM 649 C C . SER A 1 91 ? 11.484 -2.235 0.360 1.00 92.31 91 SER A C 1
ATOM 651 O O . SER A 1 91 ? 10.465 -1.574 0.146 1.00 92.31 91 SER A O 1
ATOM 653 N N . CYS A 1 92 ? 11.579 -3.150 1.319 1.00 93.31 92 CYS A N 1
ATOM 654 C CA . CYS A 1 92 ? 10.543 -3.383 2.315 1.00 93.31 92 CYS A CA 1
ATOM 655 C C . CYS A 1 92 ? 10.855 -2.573 3.576 1.00 93.31 92 CYS A C 1
ATOM 657 O O . CYS A 1 92 ? 11.990 -2.568 4.049 1.00 93.31 92 CYS A O 1
ATOM 659 N N . SER A 1 93 ? 9.852 -1.901 4.128 1.00 90.88 93 SER A N 1
ATOM 660 C CA . SER A 1 93 ? 9.948 -1.180 5.390 1.00 90.88 93 SER A CA 1
ATOM 661 C C . SER A 1 93 ? 8.882 -1.671 6.358 1.00 90.88 93 SER A C 1
ATOM 663 O O . SER A 1 93 ? 7.742 -1.937 5.983 1.00 90.88 93 SER A O 1
ATOM 665 N N . PHE A 1 94 ? 9.263 -1.792 7.624 1.00 91.88 94 PHE A N 1
ATOM 666 C CA . PHE A 1 94 ? 8.341 -2.045 8.718 1.00 91.88 94 PHE A CA 1
ATOM 667 C C . PHE A 1 94 ? 8.645 -1.061 9.840 1.00 91.88 94 PHE A C 1
ATOM 669 O O . PHE A 1 94 ? 9.803 -0.888 10.222 1.00 91.88 94 PHE A O 1
ATOM 676 N N . ARG A 1 95 ? 7.618 -0.370 10.336 1.00 92.19 95 ARG A N 1
ATOM 677 C CA . ARG A 1 95 ? 7.755 0.631 11.398 1.00 92.19 95 ARG A CA 1
ATOM 678 C C . ARG A 1 95 ? 6.665 0.420 12.443 1.00 92.19 95 ARG A C 1
ATOM 680 O O . ARG A 1 95 ? 5.494 0.599 12.129 1.00 92.19 95 ARG A O 1
ATOM 687 N N . CYS A 1 96 ? 7.063 0.105 13.675 1.00 90.50 96 CYS A N 1
ATOM 688 C CA . CYS A 1 96 ? 6.207 0.122 14.868 1.00 90.50 96 CYS A CA 1
ATOM 689 C C . CYS A 1 96 ? 6.216 1.515 15.525 1.00 90.50 96 CYS A C 1
ATOM 691 O O . CYS A 1 96 ? 7.157 2.291 15.345 1.00 90.50 96 CYS A O 1
ATOM 693 N N . ARG A 1 97 ? 5.182 1.832 16.313 1.00 87.50 97 ARG A N 1
ATOM 694 C CA . ARG A 1 97 ? 5.067 3.110 17.038 1.00 87.50 97 ARG A CA 1
ATOM 695 C C . ARG A 1 97 ? 5.999 3.237 18.262 1.00 87.50 97 ARG A C 1
ATOM 697 O O . ARG A 1 97 ? 6.366 4.355 18.599 1.00 87.50 97 ARG A O 1
ATOM 704 N N . SER A 1 98 ? 6.356 2.147 18.940 1.00 76.94 98 SER A N 1
ATOM 705 C CA . SER A 1 98 ? 7.226 2.013 20.144 1.00 76.94 98 SER A CA 1
ATOM 706 C C . SER A 1 98 ? 7.376 0.501 20.423 1.00 76.94 98 SER A C 1
ATOM 708 O O . SER A 1 98 ? 6.653 -0.224 19.737 1.00 76.94 98 SER A O 1
ATOM 710 N N . PRO A 1 99 ? 8.313 0.002 21.268 1.00 65.56 99 PRO A N 1
ATOM 711 C CA . PRO A 1 99 ? 8.909 -1.320 21.063 1.00 65.56 99 PRO A CA 1
ATOM 712 C C . PRO A 1 99 ? 7.819 -2.377 20.898 1.00 65.56 99 PRO A C 1
ATOM 714 O O . PRO A 1 99 ? 7.038 -2.630 21.816 1.00 65.56 99 PRO A O 1
ATOM 717 N N . CYS A 1 100 ? 7.737 -2.891 19.670 1.00 53.22 100 CYS A N 1
ATOM 718 C CA . CYS A 1 100 ? 7.297 -4.253 19.492 1.00 53.22 100 CYS A CA 1
ATOM 719 C C . CYS A 1 100 ? 8.359 -5.148 20.176 1.00 53.22 100 CYS A C 1
ATOM 721 O O . CYS A 1 100 ? 7.949 -6.207 20.675 1.00 53.22 100 CYS A O 1
#

Solvent-accessible surface area (backbone atoms only — not comparable to full-atom values): 6989 Å² total; per-residue (Å²): 142,83,88,84,87,87,85,86,89,82,80,94,74,86,86,87,83,89,84,86,80,89,83,78,92,71,82,75,79,77,78,79,76,74,79,71,82,74,86,71,85,68,60,94,82,57,72,47,75,50,72,48,73,36,86,86,79,75,31,46,34,36,40,38,36,33,68,41,55,48,98,87,66,48,80,48,34,36,43,37,38,41,42,42,64,96,52,91,70,65,52,74,48,76,46,65,78,63,96,123

Nearest PDB structures (foldseek):
  2cr9-assembly1_A  TM=6.298E-01  e=1.144E+00  Homo sapiens
  2h1t-assembly1_B  TM=6.018E-01  e=4.968E+00  Pseudomonas aeruginosa
  5bsz-assembly1_A  TM=4.736E-01  e=2.604E+00  Streptoalloteichus sp. ATCC 53650
  4oeb-assembly1_A  TM=4.903E-01  e=2.761E+00  Pleurotus ostreatus

Foldseek 3Di:
DDDDDDDDDDDDDDDDDDDDDDDDPPPDDPPPPPPDPDPDPDPLPDWDKDWDQDPVVSWIKIKTKHFHADPVRHTAKMWIWIDTPPDPDIDIDIDGPDDD

Mean predicted aligned error: 18.41 Å

pLDDT: mean 71.09, std 20.34, range [32.97, 94.75]

Radius of gyration: 28.58 Å; Cα contacts (8 Å, |Δi|>4): 103; chains: 1; bounding box: 59×48×71 Å

Sequence (100 aa):
MTTTATTKTVRALAGAVAMAATLGFASLAQAQTAAAPSPSTAPANTWVKVCGDDNSSKKRICFTQRELRTDTGQFLATAGVREVDGEAARSCSFRCRSPC